Protein AF-A0A520R980-F1 (afdb_monomer_lite)

pLDDT: mean 82.09, std 16.15, range [33.0, 98.25]

Structure (mmCIF, N/CA/C/O backbone):
data_AF-A0A520R980-F1
#
_entry.id   AF-A0A520R980-F1
#
loop_
_atom_site.group_PDB
_atom_site.id
_atom_site.type_symbol
_atom_site.label_atom_id
_atom_site.label_alt_id
_atom_site.label_comp_id
_atom_site.label_asym_id
_atom_site.label_entity_id
_atom_site.label_seq_id
_atom_site.pdbx_PDB_ins_code
_atom_site.Cartn_x
_atom_site.Cartn_y
_atom_site.Cartn_z
_atom_site.occupancy
_atom_site.B_iso_or_equiv
_atom_site.auth_seq_id
_atom_site.auth_comp_id
_atom_site.auth_asym_id
_atom_site.auth_atom_id
_atom_site.pdbx_PDB_model_num
ATOM 1 N N . MET A 1 1 ? -9.714 5.072 -5.065 1.00 86.44 1 MET A N 1
ATOM 2 C CA . MET A 1 1 ? -9.530 6.437 -4.528 1.00 86.44 1 MET A CA 1
ATOM 3 C C . MET A 1 1 ? -8.091 6.602 -4.089 1.00 86.44 1 MET A C 1
ATOM 5 O O . MET A 1 1 ? -7.535 5.655 -3.548 1.00 86.44 1 MET A O 1
ATOM 9 N N . ILE A 1 2 ? -7.498 7.763 -4.342 1.00 83.38 2 ILE A N 1
ATOM 10 C CA . ILE A 1 2 ? -6.155 8.121 -3.891 1.00 83.38 2 ILE A CA 1
ATOM 11 C C . ILE A 1 2 ? -6.297 9.280 -2.908 1.00 83.38 2 ILE A C 1
ATOM 13 O O . ILE A 1 2 ? -6.797 10.342 -3.278 1.00 83.38 2 ILE A O 1
ATOM 17 N N . CYS A 1 3 ? -5.877 9.052 -1.669 1.00 82.31 3 CYS A N 1
ATOM 18 C CA . CYS A 1 3 ? -5.784 10.047 -0.613 1.00 82.31 3 CYS A CA 1
ATOM 19 C C . CYS A 1 3 ? -4.319 10.439 -0.470 1.00 82.31 3 CYS A C 1
ATOM 21 O O . CYS A 1 3 ? -3.513 9.674 0.062 1.00 82.31 3 CYS A O 1
ATOM 23 N N . ALA A 1 4 ? -3.957 11.609 -0.974 1.00 76.62 4 ALA A N 1
ATOM 24 C CA . ALA A 1 4 ? -2.579 12.061 -0.940 1.00 76.62 4 ALA A CA 1
ATOM 25 C C . ALA A 1 4 ? -2.496 13.390 -0.196 1.00 76.62 4 ALA A C 1
ATOM 27 O O . ALA A 1 4 ? -3.129 14.372 -0.572 1.00 76.62 4 ALA A O 1
ATOM 28 N N . SER A 1 5 ? -1.688 13.387 0.859 1.00 63.06 5 SER A N 1
ATOM 29 C CA . SER A 1 5 ? -1.115 14.586 1.458 1.00 63.06 5 SER A CA 1
ATOM 30 C C . SER A 1 5 ? 0.414 14.564 1.434 1.00 63.06 5 SER A C 1
ATOM 32 O O . SER A 1 5 ? 1.035 14.686 2.496 1.00 63.06 5 SER A O 1
ATOM 34 N N . PRO A 1 6 ? 1.071 14.413 0.269 1.00 61.12 6 PRO A N 1
ATOM 35 C CA . PRO A 1 6 ? 2.451 14.862 0.261 1.00 61.12 6 PRO A CA 1
ATOM 36 C C . PRO A 1 6 ? 2.852 15.675 -0.958 1.00 61.12 6 PRO A C 1
ATOM 38 O O . PRO A 1 6 ? 2.790 15.212 -2.087 1.00 61.12 6 PRO A O 1
ATOM 41 N N . HIS A 1 7 ? 3.455 16.825 -0.681 1.00 68.50 7 HIS A N 1
ATOM 42 C CA . HIS A 1 7 ? 4.293 17.577 -1.614 1.00 68.50 7 HIS A CA 1
ATOM 43 C C . HIS A 1 7 ? 5.382 16.714 -2.292 1.00 68.50 7 HIS A C 1
ATOM 45 O O . HIS A 1 7 ? 5.867 17.087 -3.355 1.00 68.50 7 HIS A O 1
ATOM 51 N N . TRP A 1 8 ? 5.784 15.577 -1.699 1.00 75.06 8 TRP A N 1
ATOM 52 C CA . TRP A 1 8 ? 6.766 14.665 -2.303 1.00 75.06 8 TRP A CA 1
ATOM 53 C C . TRP A 1 8 ? 6.180 13.770 -3.394 1.00 75.06 8 TRP A C 1
ATOM 55 O O . TRP A 1 8 ? 6.907 13.360 -4.297 1.00 75.06 8 TRP A O 1
ATOM 65 N N . LEU A 1 9 ? 4.886 13.453 -3.318 1.00 71.62 9 LEU A N 1
ATOM 66 C CA . LEU A 1 9 ? 4.188 12.754 -4.383 1.00 71.62 9 LEU A CA 1
ATOM 67 C C . LEU A 1 9 ? 3.622 13.856 -5.275 1.00 71.62 9 LEU A C 1
ATOM 69 O O . LEU A 1 9 ? 2.560 14.403 -4.992 1.00 71.62 9 LEU A O 1
ATOM 73 N N . GLY A 1 10 ? 4.398 14.253 -6.287 1.00 72.12 10 GLY A N 1
ATOM 74 C CA . GLY A 1 10 ? 4.012 15.309 -7.224 1.00 72.12 10 GLY A CA 1
ATOM 75 C C . GLY A 1 10 ? 2.614 15.097 -7.820 1.00 72.12 10 GLY A C 1
ATOM 76 O O . GLY A 1 10 ? 2.005 14.035 -7.685 1.00 72.12 10 GLY A O 1
ATOM 77 N N . ALA A 1 11 ? 2.090 16.118 -8.499 1.00 77.19 11 ALA A N 1
ATOM 78 C CA . ALA A 1 11 ? 0.736 16.063 -9.040 1.00 77.19 11 ALA A CA 1
ATOM 79 C C . ALA A 1 11 ? 0.531 14.846 -9.963 1.00 77.19 11 ALA A C 1
ATOM 81 O O . ALA A 1 11 ? 1.335 14.577 -10.859 1.00 77.19 11 ALA A O 1
ATOM 82 N N . LEU A 1 12 ? -0.578 14.128 -9.764 1.00 78.56 12 LEU A N 1
ATOM 83 C CA . LEU A 1 12 ? -0.988 13.052 -10.661 1.00 78.56 12 LEU A CA 1
ATOM 84 C C . LEU A 1 12 ? -1.355 13.645 -12.020 1.00 78.56 12 LEU A C 1
ATOM 86 O O . LEU A 1 12 ? -2.347 14.360 -12.149 1.00 78.56 12 LEU A O 1
ATOM 90 N N . HIS A 1 13 ? -0.559 13.326 -13.037 1.00 83.00 13 HIS A N 1
ATOM 91 C CA . HIS A 1 13 ? -0.802 13.792 -14.392 1.00 83.00 13 HIS A CA 1
ATOM 92 C C . HIS A 1 13 ? -1.815 12.874 -15.106 1.00 83.00 13 HIS A C 1
ATOM 94 O O . HIS A 1 13 ? -1.515 11.691 -15.308 1.00 83.00 13 HIS A O 1
ATOM 100 N N . PRO A 1 14 ? -2.999 13.372 -15.522 1.00 81.31 14 PRO A N 1
ATOM 101 C CA . PRO A 1 14 ? -4.056 12.524 -16.079 1.00 81.31 14 PRO A CA 1
ATOM 102 C C . PRO A 1 14 ? -3.643 11.761 -17.340 1.00 81.31 14 PRO A C 1
ATOM 104 O O . PRO A 1 14 ? -4.033 10.609 -17.504 1.00 81.31 14 PRO A O 1
ATOM 107 N N . GLN A 1 15 ? -2.821 12.366 -18.207 1.00 83.12 15 GLN A N 1
ATOM 108 C CA . GLN A 1 15 ? -2.348 11.698 -19.429 1.00 83.12 15 GLN A CA 1
ATOM 109 C C . GLN A 1 15 ? -1.426 10.518 -19.103 1.00 83.12 15 GLN A C 1
ATOM 111 O O . GLN A 1 15 ? -1.470 9.491 -19.771 1.00 83.12 15 GLN A O 1
ATOM 116 N N . SER A 1 16 ? -0.625 10.635 -18.042 1.00 80.62 16 SER A N 1
ATOM 117 C CA . SER A 1 16 ? 0.252 9.550 -17.597 1.00 80.62 16 SER A CA 1
ATOM 118 C C . SER A 1 16 ? -0.553 8.432 -16.936 1.00 80.62 16 SER A C 1
ATOM 120 O O . SER A 1 16 ? -0.267 7.257 -17.146 1.00 80.62 16 SER A O 1
ATOM 122 N N . LEU A 1 17 ? -1.595 8.789 -16.179 1.00 81.06 17 LEU A N 1
ATOM 123 C CA . LEU A 1 17 ? -2.510 7.838 -15.545 1.00 81.06 17 LEU A CA 1
ATOM 124 C C . LEU A 1 17 ? -3.331 7.040 -16.568 1.00 81.06 17 LEU A C 1
ATOM 126 O O . LEU A 1 17 ? -3.593 5.858 -16.344 1.00 81.06 17 LEU A O 1
ATOM 130 N N . ALA A 1 18 ? -3.684 7.667 -17.696 1.00 85.38 18 ALA A N 1
ATOM 131 C CA . ALA A 1 18 ? -4.442 7.048 -18.782 1.00 85.38 18 ALA A CA 1
ATOM 132 C C . ALA A 1 18 ? -3.765 5.798 -19.373 1.00 85.38 18 ALA A C 1
ATOM 134 O O . ALA A 1 18 ? -4.458 4.973 -19.952 1.00 85.38 18 ALA A O 1
ATOM 135 N N . ARG A 1 19 ? -2.449 5.628 -19.168 1.00 79.06 19 ARG A N 1
ATOM 136 C CA . ARG A 1 19 ? -1.669 4.438 -19.562 1.00 79.06 19 ARG A CA 1
ATOM 137 C C . ARG A 1 19 ? -1.877 3.216 -18.656 1.00 79.06 19 ARG A C 1
ATOM 139 O O . ARG A 1 19 ? -1.319 2.159 -18.922 1.00 79.06 19 ARG A O 1
ATOM 146 N N . PHE A 1 20 ? -2.573 3.383 -17.531 1.00 79.19 20 PHE A N 1
ATOM 147 C CA . PHE A 1 20 ? -2.806 2.323 -16.544 1.00 79.19 20 PHE A CA 1
ATOM 148 C C . PHE A 1 20 ? -4.290 2.140 -16.222 1.00 79.19 20 PHE A C 1
ATOM 150 O O . PHE A 1 20 ? -4.719 1.047 -15.854 1.00 79.19 20 PHE A O 1
ATOM 157 N N . CYS A 1 21 ? -5.083 3.213 -16.294 1.00 84.69 21 CYS A N 1
ATOM 158 C CA . CYS A 1 21 ? -6.527 3.162 -16.096 1.00 84.69 21 CYS A CA 1
ATOM 159 C C . CYS A 1 21 ? -7.220 4.405 -16.670 1.00 84.69 21 CYS A C 1
ATOM 161 O O . CYS A 1 21 ? -6.627 5.478 -16.749 1.00 84.69 21 CYS A O 1
ATOM 163 N N . ALA A 1 22 ? -8.510 4.285 -17.003 1.00 87.38 22 ALA A N 1
ATOM 164 C CA . ALA A 1 22 ? -9.324 5.433 -17.403 1.00 87.38 22 ALA A CA 1
ATOM 165 C C . ALA A 1 22 ? -9.371 6.482 -16.267 1.00 87.38 22 ALA A C 1
ATOM 167 O O . ALA A 1 22 ? -9.869 6.153 -15.182 1.00 87.38 22 ALA A O 1
ATOM 168 N N . PRO A 1 23 ? -8.910 7.733 -16.481 1.00 87.56 23 PRO A N 1
ATOM 169 C CA . PRO A 1 23 ? -8.814 8.740 -15.418 1.00 87.56 23 PRO A CA 1
ATOM 170 C C . PRO A 1 23 ? -10.140 9.020 -14.696 1.00 87.56 23 PRO A C 1
ATOM 172 O O . PRO A 1 23 ? -10.149 9.286 -13.499 1.00 87.56 23 PRO A O 1
ATOM 175 N N . GLN A 1 24 ? -11.274 8.879 -15.388 1.00 89.69 24 GLN A N 1
ATOM 176 C CA . GLN A 1 24 ? -12.621 9.066 -14.835 1.00 89.69 24 GLN A CA 1
ATOM 177 C C . GLN A 1 24 ? -12.984 8.024 -13.761 1.00 89.69 24 GLN A C 1
ATOM 179 O O . GLN A 1 24 ? -13.929 8.221 -13.003 1.00 89.69 24 GLN A O 1
ATOM 184 N N . ARG A 1 25 ? -12.242 6.911 -13.673 1.00 89.75 25 ARG A N 1
ATOM 185 C CA . ARG A 1 25 ? -12.416 5.875 -12.640 1.00 89.75 25 ARG A CA 1
ATOM 186 C C . ARG A 1 25 ? -11.601 6.152 -11.375 1.00 89.75 25 ARG A C 1
ATOM 188 O O . ARG A 1 25 ? -11.634 5.347 -10.442 1.00 89.75 25 ARG A O 1
ATOM 195 N N . VAL A 1 26 ? -10.860 7.259 -11.332 1.00 90.06 26 VAL A N 1
ATOM 196 C CA . VAL A 1 26 ? -9.985 7.608 -10.213 1.00 90.06 26 VAL A CA 1
ATOM 197 C C . VAL A 1 26 ? -10.532 8.821 -9.476 1.00 90.06 26 VAL A C 1
ATOM 199 O O . VAL A 1 26 ? -10.539 9.937 -9.977 1.00 90.06 26 VAL A O 1
ATOM 202 N N . LEU A 1 27 ? -10.944 8.591 -8.230 1.00 91.44 27 LEU A N 1
ATOM 203 C CA . LEU A 1 27 ? -11.208 9.661 -7.272 1.00 91.44 27 LEU A CA 1
ATOM 204 C C . LEU A 1 27 ? -9.898 10.051 -6.591 1.00 91.44 27 LEU A C 1
ATOM 206 O O . LEU A 1 27 ? -9.261 9.198 -5.967 1.00 91.44 27 LEU A O 1
ATOM 210 N N . HIS A 1 28 ? -9.520 11.319 -6.694 1.00 89.38 28 HIS A N 1
ATOM 211 C CA . HIS A 1 28 ? -8.370 11.891 -6.004 1.00 89.38 28 HIS A CA 1
ATOM 212 C C . HIS A 1 28 ? -8.853 12.890 -4.953 1.00 89.38 28 HIS A C 1
ATOM 214 O O . HIS A 1 28 ? -9.610 13.803 -5.274 1.00 89.38 28 HIS A O 1
ATOM 220 N N . THR A 1 29 ? -8.413 12.713 -3.707 1.00 89.06 29 THR A N 1
ATOM 221 C CA . THR A 1 29 ? -8.607 13.695 -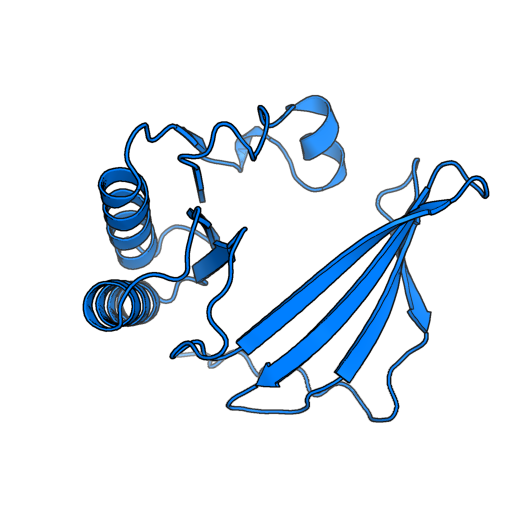2.639 1.00 89.06 29 THR A CA 1
ATOM 222 C C . THR A 1 29 ? -7.253 14.264 -2.249 1.00 89.06 29 THR A C 1
ATOM 224 O O . THR A 1 29 ? -6.369 13.539 -1.785 1.00 89.06 29 THR A O 1
ATOM 227 N N . ALA A 1 30 ? -7.094 15.568 -2.468 1.00 85.94 30 ALA A N 1
ATOM 228 C CA . ALA A 1 30 ? -5.952 16.308 -1.965 1.00 85.94 30 ALA A CA 1
ATOM 229 C C . ALA A 1 30 ? -6.183 16.575 -0.478 1.00 85.94 30 ALA A C 1
ATOM 231 O O . ALA A 1 30 ? -7.198 17.152 -0.089 1.00 85.94 30 ALA A O 1
ATOM 232 N N . CYS A 1 31 ? -5.252 16.128 0.347 1.00 88.38 31 CYS A N 1
ATOM 233 C CA . CYS A 1 31 ? -5.262 16.360 1.780 1.00 88.38 31 CYS A CA 1
ATOM 234 C C . CYS A 1 31 ? -4.036 17.210 2.122 1.00 88.38 31 CYS A C 1
ATOM 236 O O . CYS A 1 31 ? -2.982 17.042 1.516 1.00 88.38 31 CYS A O 1
ATOM 238 N N . THR A 1 32 ? -4.169 18.148 3.055 1.00 84.69 32 THR A N 1
ATOM 239 C CA . THR A 1 32 ? -3.050 19.015 3.469 1.00 84.69 32 THR A CA 1
ATOM 240 C C . THR A 1 32 ? -2.333 18.452 4.690 1.00 84.69 32 THR A C 1
ATOM 242 O O . THR A 1 32 ? -1.136 18.672 4.870 1.00 84.69 32 THR A O 1
ATOM 245 N N . LEU A 1 33 ? -3.077 17.735 5.538 1.00 88.12 33 LEU A N 1
ATOM 246 C CA . LEU A 1 33 ? -2.573 17.082 6.734 1.00 88.12 33 LEU A CA 1
ATOM 247 C C . LEU A 1 33 ? -2.664 15.562 6.590 1.00 88.12 33 LEU A C 1
ATOM 249 O O . LEU A 1 33 ? -3.618 15.013 6.033 1.00 88.12 33 LEU A O 1
ATOM 253 N N . GLU A 1 34 ? -1.695 14.863 7.181 1.00 89.31 34 GLU A N 1
ATOM 254 C CA . GLU A 1 34 ? -1.671 13.397 7.186 1.00 89.31 34 GLU A CA 1
ATOM 255 C C . GLU A 1 34 ? -2.912 12.805 7.881 1.00 89.31 34 GLU A C 1
ATOM 257 O O . GLU A 1 34 ? -3.456 11.796 7.434 1.00 89.31 34 GLU A O 1
ATOM 262 N N . VAL A 1 35 ? -3.413 13.462 8.935 1.00 91.88 35 VAL A N 1
ATOM 263 C CA . VAL A 1 35 ? -4.630 13.034 9.644 1.00 91.88 35 VAL A CA 1
ATOM 264 C C . VAL A 1 35 ? -5.870 13.072 8.746 1.00 91.88 35 VAL A C 1
ATOM 266 O O . VAL A 1 35 ? -6.689 12.155 8.817 1.00 91.88 35 VAL A O 1
ATOM 269 N N . ASP A 1 36 ? -5.969 14.055 7.848 1.00 93.00 36 ASP A N 1
ATOM 270 C CA . ASP A 1 36 ? -7.082 14.165 6.901 1.00 93.00 36 ASP A CA 1
ATOM 271 C C . ASP A 1 36 ? -7.002 13.056 5.853 1.00 93.00 36 ASP A C 1
ATOM 273 O O . ASP A 1 36 ? -8.011 12.431 5.530 1.00 93.00 36 ASP A O 1
ATOM 277 N N . ALA A 1 37 ? -5.792 12.745 5.372 1.00 92.88 37 ALA A N 1
ATOM 278 C CA . ALA A 1 37 ? -5.569 11.642 4.441 1.00 92.88 37 ALA A CA 1
ATOM 279 C C . ALA A 1 37 ? -5.939 10.287 5.066 1.00 92.88 37 ALA A C 1
ATOM 281 O O . ALA A 1 37 ? -6.594 9.465 4.420 1.00 92.88 37 ALA A O 1
ATOM 282 N N . LEU A 1 38 ? -5.566 10.065 6.332 1.00 94.94 38 LEU A N 1
ATOM 283 C CA . LEU A 1 38 ? -5.933 8.866 7.088 1.00 94.94 38 LEU A CA 1
ATOM 284 C C . LEU A 1 38 ? -7.447 8.783 7.319 1.00 94.94 38 LEU A C 1
ATOM 286 O O . LEU A 1 38 ? -8.031 7.718 7.121 1.00 94.94 38 LEU A O 1
ATOM 290 N N . TRP A 1 39 ? -8.092 9.890 7.697 1.00 95.25 39 TRP A N 1
ATOM 291 C CA . TRP A 1 39 ? -9.541 9.942 7.897 1.00 95.25 39 TRP A CA 1
ATOM 292 C C . TRP A 1 39 ? -10.303 9.691 6.591 1.00 95.25 39 TRP A C 1
ATOM 294 O O . TRP A 1 39 ? -11.230 8.878 6.560 1.00 95.25 39 TRP A O 1
ATOM 304 N N . ALA A 1 40 ? -9.888 10.325 5.493 1.00 95.94 40 ALA A N 1
ATOM 305 C CA . ALA A 1 40 ? -10.486 10.126 4.178 1.00 95.94 40 ALA A CA 1
ATOM 306 C C . ALA A 1 40 ? -10.319 8.675 3.708 1.00 95.94 40 ALA A C 1
ATOM 308 O O . ALA A 1 40 ? -11.285 8.060 3.255 1.00 95.94 40 ALA A O 1
ATOM 309 N N . ALA A 1 41 ? -9.123 8.099 3.874 1.00 96.75 41 ALA A N 1
ATOM 310 C CA . ALA A 1 41 ? -8.870 6.698 3.556 1.00 96.75 41 ALA A CA 1
ATOM 311 C C . ALA A 1 41 ? -9.742 5.752 4.396 1.00 96.75 41 ALA A C 1
ATOM 313 O O . ALA A 1 41 ? -10.310 4.812 3.849 1.00 96.75 41 ALA A O 1
ATOM 314 N N . GLU A 1 42 ? -9.903 6.006 5.697 1.00 97.50 42 GLU A N 1
ATOM 315 C CA . GLU A 1 42 ? -10.760 5.194 6.566 1.00 97.50 42 GLU A CA 1
ATOM 316 C C . GLU A 1 42 ? -12.222 5.193 6.096 1.00 97.50 42 GLU A C 1
ATOM 318 O O . GLU A 1 42 ? -12.835 4.131 5.987 1.00 97.50 42 GLU A O 1
ATOM 323 N N . ASN A 1 43 ? -12.782 6.362 5.780 1.00 97.62 43 ASN A N 1
ATOM 324 C CA . ASN A 1 43 ? -14.164 6.463 5.304 1.00 97.62 43 ASN A CA 1
ATOM 325 C C . ASN A 1 43 ? -14.343 5.803 3.934 1.00 97.62 43 ASN A C 1
ATOM 327 O O . ASN A 1 43 ? -15.289 5.044 3.733 1.00 97.62 43 ASN A O 1
ATOM 331 N N . ALA A 1 44 ? -13.402 6.034 3.019 1.00 97.31 44 ALA A N 1
ATOM 332 C CA . ALA A 1 44 ? -13.402 5.434 1.691 1.00 97.31 44 ALA A CA 1
ATOM 333 C C . ALA A 1 44 ? -13.331 3.900 1.745 1.00 97.31 44 ALA A C 1
ATOM 335 O O . ALA A 1 44 ? -14.051 3.222 1.017 1.00 97.31 44 ALA A O 1
ATOM 336 N N . LEU A 1 45 ? -12.493 3.353 2.632 1.00 98.19 45 LEU A N 1
ATOM 337 C CA . LEU A 1 45 ? -12.389 1.913 2.866 1.00 98.19 45 LEU A CA 1
ATOM 338 C C . LEU A 1 45 ? -13.688 1.338 3.428 1.00 98.19 45 LEU A C 1
ATOM 340 O O . LEU A 1 45 ? -14.128 0.285 2.984 1.00 98.19 45 LEU A O 1
ATOM 344 N N . ARG A 1 46 ? -14.306 2.031 4.391 1.00 98.25 46 ARG A N 1
ATOM 345 C CA . ARG A 1 46 ? -15.542 1.581 5.043 1.00 98.25 46 ARG A CA 1
ATOM 346 C C . ARG A 1 46 ? -16.753 1.617 4.108 1.00 98.25 46 ARG A C 1
ATOM 348 O O . ARG A 1 46 ? -17.659 0.814 4.285 1.00 98.25 46 ARG A O 1
ATOM 355 N N . ALA A 1 47 ? -16.769 2.522 3.129 1.00 97.31 47 ALA A N 1
ATOM 356 C CA . ALA A 1 47 ? -17.893 2.696 2.209 1.00 97.31 47 ALA A CA 1
ATOM 357 C C . ALA A 1 47 ? -18.156 1.476 1.308 1.00 97.31 47 ALA A C 1
ATOM 359 O O . ALA A 1 47 ? -19.276 1.298 0.839 1.00 97.31 47 ALA A O 1
ATOM 360 N N . GLY A 1 48 ? -17.138 0.653 1.033 1.00 93.75 48 GLY A N 1
ATOM 361 C CA . GLY A 1 48 ? -17.279 -0.598 0.280 1.00 93.75 48 GLY A CA 1
ATOM 362 C C . GLY A 1 48 ? -17.664 -0.471 -1.196 1.00 93.75 48 GLY A C 1
ATOM 363 O O . GLY A 1 48 ? -17.936 -1.470 -1.854 1.00 93.75 48 GLY A O 1
ATOM 364 N N . CYS A 1 49 ? -17.661 0.744 -1.744 1.00 94.12 49 CYS A N 1
ATOM 365 C CA . CYS A 1 49 ? -17.991 1.023 -3.144 1.00 94.12 49 CYS A CA 1
ATOM 366 C C . CYS A 1 49 ? -16.756 1.233 -4.039 1.00 94.12 49 CYS A C 1
ATOM 368 O O . CYS A 1 49 ? -16.886 1.552 -5.221 1.00 94.12 49 CYS A O 1
ATOM 370 N N . LEU A 1 50 ? -15.547 1.071 -3.494 1.00 94.19 50 LEU A N 1
ATOM 371 C CA . LEU A 1 50 ? -14.284 1.295 -4.195 1.00 94.19 50 LEU A CA 1
ATOM 372 C C . LEU A 1 50 ? -13.527 -0.021 -4.370 1.00 94.19 50 LEU A C 1
ATOM 374 O O . LEU A 1 50 ? -13.469 -0.837 -3.461 1.00 94.19 50 LEU A O 1
ATOM 378 N N . GLY A 1 51 ? -12.881 -0.216 -5.523 1.00 92.12 51 GLY A N 1
ATOM 379 C CA . GLY A 1 51 ? -12.035 -1.399 -5.738 1.00 92.12 51 GLY A CA 1
ATOM 380 C C . GLY A 1 51 ? -10.720 -1.357 -4.950 1.00 92.12 51 GLY A C 1
ATOM 381 O O . GLY A 1 51 ? -10.218 -2.391 -4.516 1.00 92.12 51 GLY A O 1
ATOM 382 N N . VAL A 1 52 ? -10.161 -0.156 -4.763 1.00 95.81 52 VAL A N 1
ATOM 383 C CA . VAL A 1 52 ? -8.919 0.077 -4.017 1.00 95.81 52 VAL A CA 1
ATOM 384 C C . VAL A 1 52 ? -8.875 1.502 -3.460 1.00 95.81 52 VAL A C 1
ATOM 386 O O . VAL A 1 52 ? -9.300 2.463 -4.117 1.00 95.81 52 VAL A O 1
ATOM 389 N N . VAL A 1 53 ? -8.330 1.642 -2.254 1.00 96.81 53 VAL A N 1
ATOM 390 C CA . VAL A 1 53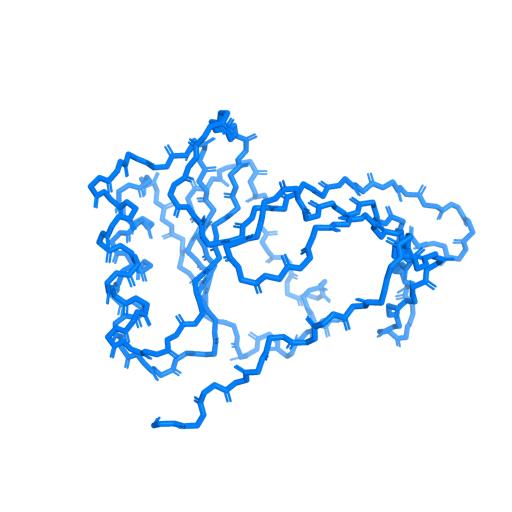 ? -7.989 2.918 -1.620 1.00 96.81 53 VAL A CA 1
ATOM 391 C C . VAL A 1 53 ? -6.481 2.968 -1.413 1.00 96.81 53 VAL A C 1
ATOM 393 O O . VAL A 1 53 ? -5.907 2.082 -0.784 1.00 96.81 53 VAL A O 1
ATOM 396 N N . ILE A 1 54 ? -5.842 4.001 -1.950 1.00 94.88 54 ILE A N 1
ATOM 397 C CA . ILE A 1 54 ? -4.405 4.248 -1.828 1.00 94.88 54 ILE A CA 1
ATOM 398 C C . ILE A 1 54 ? -4.223 5.481 -0.951 1.00 94.88 54 ILE A C 1
ATOM 400 O O . ILE A 1 54 ? -4.811 6.517 -1.244 1.00 94.88 54 ILE A O 1
ATOM 404 N N . VAL A 1 55 ? -3.403 5.389 0.092 1.00 94.31 55 VAL A N 1
ATOM 405 C CA . VAL A 1 55 ? -3.017 6.532 0.925 1.00 94.31 55 VAL A CA 1
ATOM 406 C C . VAL A 1 55 ? -1.509 6.758 0.855 1.00 94.31 55 VAL A C 1
ATOM 408 O O . VAL A 1 55 ? -0.736 5.819 1.036 1.00 94.31 55 VAL A O 1
ATOM 411 N N . ALA A 1 56 ? -1.082 7.987 0.571 1.00 91.88 56 ALA A N 1
ATOM 412 C CA . ALA A 1 56 ? 0.331 8.367 0.558 1.00 91.88 56 ALA A CA 1
ATOM 413 C C . ALA A 1 56 ? 0.695 9.113 1.849 1.00 91.88 56 ALA A C 1
ATOM 415 O O . ALA A 1 56 ? 0.061 10.115 2.178 1.00 91.88 56 ALA A O 1
ATOM 416 N N . LEU A 1 57 ? 1.700 8.612 2.573 1.00 91.81 57 LEU A N 1
ATOM 417 C CA . LEU A 1 57 ? 2.078 9.042 3.923 1.00 91.81 57 LEU A CA 1
ATOM 418 C C . LEU A 1 57 ? 3.579 9.349 4.006 1.00 91.81 57 LEU A C 1
ATOM 420 O O . LEU A 1 57 ? 4.395 8.719 3.323 1.00 91.81 57 LEU A O 1
ATOM 424 N N . GLU A 1 58 ? 3.964 10.278 4.882 1.00 90.88 58 GLU A N 1
ATOM 425 C CA . GLU A 1 58 ? 5.383 10.586 5.105 1.00 90.88 58 GLU A CA 1
ATOM 426 C C . GLU A 1 58 ? 6.053 9.457 5.893 1.00 90.88 58 GLU A C 1
ATOM 428 O O . GLU A 1 58 ? 7.167 9.031 5.579 1.00 90.88 58 GLU A O 1
ATOM 433 N N . ARG A 1 59 ? 5.353 8.937 6.907 1.00 91.12 59 ARG A N 1
ATOM 434 C CA . ARG A 1 59 ? 5.839 7.896 7.819 1.00 91.12 59 ARG A CA 1
ATOM 435 C C . ARG A 1 59 ? 4.805 6.793 7.992 1.00 91.12 59 ARG A C 1
ATOM 437 O O . ARG A 1 59 ? 3.642 6.918 7.625 1.00 91.12 59 ARG A O 1
ATOM 444 N N . THR A 1 60 ? 5.243 5.663 8.542 1.00 92.38 60 THR A N 1
ATOM 445 C CA . THR A 1 60 ? 4.311 4.577 8.878 1.00 92.38 60 THR A CA 1
ATOM 446 C C . THR A 1 60 ? 3.363 5.047 9.983 1.00 92.38 60 THR A C 1
ATOM 448 O O . THR A 1 60 ? 3.848 5.536 11.006 1.00 92.38 60 THR A O 1
ATOM 451 N N . PRO A 1 61 ? 2.037 4.882 9.824 1.00 91.81 61 PRO A N 1
ATOM 452 C CA . PRO A 1 61 ? 1.086 5.307 10.837 1.00 91.81 61 PRO A CA 1
ATOM 453 C C . PRO A 1 61 ? 1.244 4.462 12.105 1.00 91.81 61 PRO A C 1
ATOM 455 O O . PRO A 1 61 ? 1.635 3.291 12.053 1.00 91.81 61 PRO A O 1
ATOM 458 N N . ASN A 1 62 ? 0.913 5.049 13.255 1.00 92.69 62 ASN A N 1
ATOM 459 C CA . ASN A 1 62 ? 0.931 4.333 14.530 1.00 92.69 62 ASN A CA 1
ATOM 460 C C . ASN A 1 62 ? -0.060 3.147 14.540 1.00 92.69 62 ASN A C 1
ATOM 462 O O . ASN A 1 62 ? -0.943 3.033 13.685 1.00 92.69 62 ASN A O 1
ATOM 466 N N . LEU A 1 63 ? 0.071 2.259 15.533 1.00 92.56 63 LEU A N 1
ATOM 467 C CA . LEU A 1 63 ? -0.751 1.046 15.634 1.00 92.56 63 LEU A CA 1
ATOM 468 C C . LEU A 1 63 ? -2.256 1.341 15.665 1.00 92.56 63 LEU A C 1
ATOM 470 O O . LEU A 1 63 ? -3.027 0.601 15.057 1.00 92.56 63 LEU A O 1
ATOM 474 N N . THR A 1 64 ? -2.667 2.423 16.327 1.00 94.50 64 THR A N 1
ATOM 475 C CA . THR A 1 64 ? -4.074 2.827 16.438 1.00 94.50 64 THR A CA 1
ATOM 476 C C . THR A 1 64 ? -4.653 3.205 15.078 1.00 94.50 64 THR A C 1
ATOM 478 O O . THR A 1 64 ? -5.662 2.636 14.661 1.00 94.50 64 THR A O 1
ATOM 481 N N . HIS A 1 65 ? -4.000 4.112 14.347 1.00 94.12 65 HIS A N 1
ATOM 482 C CA . HIS A 1 65 ? -4.415 4.507 13.000 1.00 94.12 65 HIS A CA 1
ATOM 483 C C . HIS A 1 65 ? -4.370 3.319 12.038 1.00 94.12 65 HIS A C 1
ATOM 485 O O . HIS A 1 65 ? -5.316 3.091 11.287 1.00 94.12 65 HIS A O 1
ATOM 491 N N . PHE A 1 66 ? -3.318 2.499 12.117 1.00 93.19 66 PHE A N 1
ATOM 492 C CA . PHE A 1 66 ? -3.200 1.305 11.289 1.00 93.19 66 PHE A CA 1
ATOM 493 C C . PHE A 1 66 ? -4.353 0.320 11.534 1.00 93.19 66 PHE A C 1
ATOM 495 O O . PHE A 1 66 ? -4.958 -0.188 10.589 1.00 93.19 66 PHE A O 1
ATOM 502 N N . ARG A 1 67 ? -4.692 0.052 12.802 1.00 95.00 67 ARG A N 1
ATOM 503 C CA . ARG A 1 67 ? -5.783 -0.862 13.161 1.00 95.00 67 ARG A CA 1
ATOM 504 C C . ARG A 1 67 ? -7.137 -0.337 12.694 1.00 95.00 67 ARG A C 1
ATOM 506 O O . ARG A 1 67 ? -7.932 -1.126 12.190 1.00 95.00 67 ARG A O 1
ATOM 513 N N . ARG A 1 68 ? -7.384 0.970 12.817 1.00 96.56 68 ARG A N 1
ATOM 514 C CA . ARG A 1 68 ? -8.604 1.614 12.306 1.00 96.56 68 ARG A CA 1
ATOM 515 C C . ARG A 1 68 ? -8.753 1.433 10.798 1.00 96.56 68 ARG A C 1
ATOM 517 O O . ARG A 1 68 ? -9.812 1.000 10.353 1.00 96.56 68 ARG A O 1
ATOM 524 N N . LEU A 1 69 ? -7.683 1.665 10.035 1.00 96.25 69 LEU A N 1
ATOM 525 C CA . LEU A 1 69 ? -7.673 1.426 8.589 1.00 96.25 69 LEU A CA 1
ATOM 526 C C . LEU A 1 69 ? -7.950 -0.043 8.252 1.00 96.25 69 LEU A C 1
ATOM 528 O O . LEU A 1 69 ? -8.753 -0.323 7.368 1.00 96.25 69 LEU A O 1
ATOM 532 N N . GLN A 1 70 ? -7.341 -0.988 8.975 1.00 95.06 70 GLN A N 1
ATOM 533 C CA . GLN A 1 70 ? -7.581 -2.414 8.742 1.00 95.06 70 GLN A CA 1
ATOM 534 C C . GLN A 1 70 ? -9.043 -2.803 9.011 1.00 95.06 70 GLN A C 1
ATOM 536 O O . GLN A 1 70 ? -9.630 -3.542 8.227 1.00 95.06 70 GLN A O 1
ATOM 541 N N . LEU A 1 71 ? -9.640 -2.301 10.096 1.00 97.12 71 LEU A N 1
ATOM 542 C CA . LEU A 1 71 ? -11.047 -2.553 10.414 1.00 97.12 71 LEU A CA 1
ATOM 543 C C . LEU A 1 71 ? -11.985 -1.924 9.378 1.00 97.12 71 LEU A C 1
ATOM 545 O O . LEU A 1 71 ? -12.968 -2.550 8.998 1.00 97.12 71 LEU A O 1
ATOM 549 N N . ALA A 1 72 ? -11.677 -0.721 8.888 1.00 97.94 72 ALA A N 1
ATOM 550 C CA . ALA A 1 72 ? -12.442 -0.087 7.818 1.00 97.94 72 ALA A CA 1
ATOM 551 C C . ALA A 1 72 ? -12.361 -0.879 6.504 1.00 97.94 72 ALA A C 1
ATOM 553 O O . ALA A 1 72 ? -13.391 -1.136 5.889 1.00 97.94 72 ALA A O 1
ATOM 554 N N . ALA A 1 73 ? -11.159 -1.327 6.122 1.00 96.81 73 ALA A N 1
ATOM 555 C CA . ALA A 1 73 ? -10.941 -2.175 4.950 1.00 96.81 73 ALA A CA 1
ATOM 556 C C . ALA A 1 73 ? -11.724 -3.491 5.042 1.00 96.81 73 ALA A C 1
ATOM 558 O O . ALA A 1 73 ? -12.327 -3.922 4.065 1.00 96.81 73 ALA A O 1
ATOM 559 N N . GLN A 1 74 ? -11.747 -4.107 6.227 1.00 96.69 74 GLN A N 1
ATOM 560 C CA . GLN A 1 74 ? -12.533 -5.313 6.489 1.00 96.69 74 GLN A CA 1
ATOM 561 C C . GLN A 1 74 ? -14.039 -5.043 6.413 1.00 96.69 74 GLN A C 1
ATOM 563 O O . GLN A 1 74 ? -14.749 -5.803 5.765 1.00 96.69 74 GLN A O 1
ATOM 568 N N . ALA A 1 75 ? -14.518 -3.960 7.031 1.00 97.81 75 ALA A N 1
ATOM 569 C CA . ALA A 1 75 ? -15.937 -3.611 7.057 1.00 97.81 75 ALA A CA 1
ATOM 570 C C . ALA A 1 75 ? -16.504 -3.335 5.657 1.00 97.81 75 ALA A C 1
ATOM 572 O O . ALA A 1 75 ? -17.595 -3.796 5.343 1.00 97.81 75 ALA A O 1
ATOM 573 N N . GLY A 1 76 ? -15.760 -2.616 4.813 1.00 97.00 76 GLY A N 1
ATOM 574 C CA . GLY A 1 76 ? -16.167 -2.345 3.434 1.00 97.00 76 GLY A CA 1
ATOM 575 C C . GLY A 1 76 ? -15.651 -3.359 2.412 1.00 97.00 76 GLY A C 1
ATOM 576 O O . GLY A 1 76 ? -15.770 -3.111 1.218 1.00 97.00 76 GLY A O 1
ATOM 577 N N . ASN A 1 77 ? -15.016 -4.460 2.832 1.00 96.88 77 ASN A N 1
ATOM 578 C CA . ASN A 1 77 ? -14.378 -5.433 1.933 1.00 96.88 77 ASN A CA 1
ATOM 579 C C . ASN A 1 77 ? -13.526 -4.777 0.816 1.00 96.88 77 ASN A C 1
ATOM 581 O O . ASN A 1 77 ? -13.565 -5.172 -0.350 1.00 96.88 77 ASN A O 1
ATOM 585 N N . THR A 1 78 ? -12.791 -3.719 1.165 1.00 96.44 78 THR A N 1
ATOM 586 C CA . THR A 1 78 ? -12.048 -2.878 0.216 1.00 96.44 78 THR A CA 1
ATOM 587 C C . THR A 1 78 ? -10.546 -3.036 0.417 1.00 96.44 78 THR A C 1
ATOM 589 O O . THR A 1 78 ? -10.048 -2.999 1.542 1.00 96.44 78 THR A O 1
ATOM 592 N N . LEU A 1 79 ? -9.791 -3.161 -0.679 1.00 95.56 79 LEU A N 1
ATOM 593 C CA . LEU A 1 79 ? -8.331 -3.212 -0.623 1.00 95.56 79 LEU A CA 1
ATOM 594 C C . LEU A 1 79 ? -7.754 -1.844 -0.224 1.00 95.56 79 LEU A C 1
ATOM 596 O O . LEU A 1 79 ? -7.959 -0.852 -0.922 1.00 95.56 79 LEU A O 1
ATOM 600 N N . GLY A 1 80 ? -6.981 -1.810 0.863 1.00 95.81 80 GLY A N 1
ATOM 601 C CA . GLY A 1 80 ? -6.210 -0.640 1.286 1.00 95.81 80 GLY A CA 1
ATOM 602 C C . GLY A 1 80 ? -4.719 -0.795 1.001 1.00 95.81 80 GLY A C 1
ATOM 603 O O . GLY A 1 80 ? -4.116 -1.793 1.393 1.00 95.81 80 GLY A O 1
ATOM 604 N N . LEU A 1 81 ? -4.116 0.209 0.365 1.00 95.50 81 LEU A N 1
ATOM 605 C CA . LEU A 1 81 ? -2.677 0.307 0.120 1.00 95.50 81 LEU A CA 1
ATOM 606 C C . LEU A 1 81 ? -2.133 1.597 0.736 1.00 95.50 81 LEU A C 1
ATOM 608 O O . LEU A 1 81 ? -2.715 2.664 0.562 1.00 95.50 81 LEU A O 1
ATOM 612 N N . ALA A 1 82 ? -0.999 1.505 1.427 1.00 93.75 82 ALA A N 1
ATOM 613 C CA . ALA A 1 82 ? -0.293 2.664 1.960 1.00 93.75 82 ALA A CA 1
ATOM 614 C C . ALA A 1 82 ? 1.076 2.788 1.287 1.00 93.75 82 ALA A C 1
ATOM 616 O O . ALA A 1 82 ? 1.895 1.872 1.380 1.00 93.75 82 ALA A O 1
ATOM 617 N N . ILE A 1 83 ? 1.322 3.918 0.629 1.00 92.81 83 ILE A N 1
ATOM 618 C CA . ILE A 1 83 ? 2.636 4.288 0.102 1.00 92.81 83 ILE A CA 1
ATOM 619 C C . ILE A 1 83 ? 3.304 5.156 1.161 1.00 92.81 83 ILE A C 1
ATOM 621 O O . ILE A 1 83 ? 2.769 6.195 1.538 1.00 92.81 83 ILE A O 1
ATOM 625 N N . VAL A 1 84 ? 4.456 4.719 1.664 1.00 92.06 84 VAL A N 1
ATOM 626 C CA . VAL A 1 84 ? 5.133 5.372 2.787 1.00 92.06 84 VAL A CA 1
ATOM 627 C C . VAL A 1 84 ? 6.549 5.747 2.379 1.00 92.06 84 VAL A C 1
ATOM 629 O O . VAL A 1 84 ? 7.337 4.864 2.044 1.00 92.06 84 VAL A O 1
ATOM 632 N N . LYS A 1 85 ? 6.884 7.038 2.445 1.00 90.62 85 LYS A N 1
ATOM 633 C CA . LYS A 1 85 ? 8.217 7.542 2.079 1.00 90.62 85 LYS A CA 1
ATOM 634 C C . LYS A 1 85 ? 9.304 7.102 3.060 1.00 90.62 85 LYS A C 1
ATOM 636 O O . LYS A 1 85 ? 10.363 6.639 2.649 1.00 90.62 85 LYS A O 1
ATOM 641 N N . HIS A 1 86 ? 9.024 7.200 4.358 1.00 90.94 86 HIS A N 1
ATOM 642 C CA . HIS A 1 86 ? 9.912 6.757 5.431 1.00 90.94 86 HIS A CA 1
ATOM 643 C C . HIS A 1 86 ? 9.259 5.600 6.206 1.00 90.94 86 HIS A C 1
ATOM 645 O O . HIS A 1 86 ? 8.647 5.814 7.262 1.00 90.94 86 HIS A O 1
ATOM 651 N N . PRO A 1 87 ? 9.308 4.365 5.667 1.00 91.19 87 PRO A N 1
ATOM 652 C CA . PRO A 1 87 ? 8.695 3.213 6.309 1.00 91.19 87 PRO A CA 1
ATOM 653 C C . PRO A 1 87 ? 9.425 2.859 7.610 1.00 91.19 87 PRO A C 1
ATOM 655 O O . PRO A 1 87 ? 10.651 2.889 7.684 1.00 91.19 87 PRO A O 1
ATOM 658 N N . ALA A 1 88 ? 8.670 2.488 8.642 1.00 89.56 88 ALA A N 1
ATOM 659 C CA . ALA A 1 88 ? 9.234 1.916 9.855 1.00 89.56 88 ALA A CA 1
ATOM 660 C C . ALA A 1 88 ? 9.758 0.498 9.577 1.00 89.56 88 ALA A C 1
ATOM 662 O O . ALA A 1 88 ? 9.218 -0.222 8.734 1.00 89.56 88 ALA A O 1
ATOM 663 N N . HIS A 1 89 ? 10.745 0.047 10.358 1.00 84.25 89 HIS A N 1
ATOM 664 C CA . HIS A 1 89 ? 11.258 -1.330 10.279 1.00 84.25 89 HIS A CA 1
ATOM 665 C C . HIS A 1 89 ? 10.161 -2.388 10.488 1.00 84.25 89 HIS A C 1
ATOM 667 O O . HIS A 1 89 ? 10.232 -3.505 9.968 1.00 84.25 89 HIS A O 1
ATOM 673 N N . SER A 1 90 ? 9.111 -2.042 11.238 1.00 82.38 90 SER A N 1
ATOM 674 C CA . SER A 1 90 ? 7.961 -2.910 11.441 1.00 82.38 90 SER A CA 1
ATOM 675 C C . SER A 1 90 ? 6.633 -2.155 11.339 1.00 82.38 90 SER A C 1
ATOM 677 O O . SER A 1 90 ? 6.495 -1.015 11.765 1.00 82.38 90 SER A O 1
ATOM 679 N N . SER A 1 91 ? 5.641 -2.822 10.750 1.00 85.06 91 SER A N 1
ATOM 680 C CA . SER A 1 91 ? 4.247 -2.379 10.657 1.00 85.06 91 SER A CA 1
ATOM 681 C C . SER A 1 91 ? 3.260 -3.560 10.762 1.00 85.06 91 SER A C 1
ATOM 683 O O . SER A 1 91 ? 3.610 -4.704 10.435 1.00 85.06 91 SER A O 1
ATOM 685 N N . PRO A 1 92 ? 1.998 -3.356 11.167 1.00 86.56 92 PRO A N 1
ATOM 686 C CA . PRO A 1 92 ? 1.039 -4.457 11.320 1.00 86.56 92 PRO A CA 1
ATOM 687 C C . PRO A 1 92 ? 0.491 -4.996 9.994 1.00 86.56 92 PRO A C 1
ATOM 689 O O . PRO A 1 92 ? -0.312 -5.935 10.018 1.00 86.56 92 PRO A O 1
ATOM 692 N N . ALA A 1 93 ? 0.933 -4.432 8.864 1.00 90.81 93 ALA A N 1
ATOM 693 C CA . ALA A 1 93 ? 0.450 -4.751 7.529 1.00 90.81 93 ALA A CA 1
ATOM 694 C C . ALA A 1 93 ? 0.484 -6.244 7.208 1.00 90.81 93 ALA A C 1
ATOM 696 O O . ALA A 1 93 ? 1.357 -6.989 7.678 1.00 90.81 93 ALA A O 1
ATOM 697 N N . GLU A 1 94 ? -0.521 -6.666 6.438 1.00 91.19 94 GLU A N 1
ATOM 698 C CA . GLU A 1 94 ? -0.659 -8.047 5.982 1.00 91.19 94 GLU A CA 1
ATOM 699 C C . GLU A 1 94 ? 0.433 -8.404 4.983 1.00 91.19 94 GLU A C 1
ATOM 701 O O . GLU A 1 94 ? 1.063 -9.452 5.125 1.00 91.19 94 GLU A O 1
ATOM 706 N N . THR A 1 95 ? 0.715 -7.492 4.054 1.00 91.88 95 THR A N 1
ATOM 707 C CA . THR A 1 95 ? 1.845 -7.564 3.133 1.00 91.88 95 THR A CA 1
ATOM 708 C C . THR A 1 95 ? 2.700 -6.305 3.244 1.00 91.88 95 THR A C 1
ATOM 710 O O . THR A 1 95 ? 2.200 -5.227 3.575 1.00 91.88 95 THR A O 1
ATOM 713 N N . ARG A 1 96 ? 4.008 -6.431 3.014 1.00 92.88 96 ARG A N 1
ATOM 714 C CA . ARG A 1 96 ? 4.912 -5.283 2.890 1.00 92.88 96 ARG A CA 1
ATOM 715 C C . ARG A 1 96 ? 5.794 -5.451 1.669 1.00 92.88 96 ARG A C 1
ATOM 717 O O . ARG A 1 96 ? 6.467 -6.470 1.523 1.00 92.88 96 ARG A O 1
ATOM 724 N N . TRP A 1 97 ? 5.782 -4.416 0.843 1.00 93.31 97 TRP A N 1
ATOM 725 C CA . TRP A 1 97 ? 6.489 -4.367 -0.421 1.00 93.31 97 TRP A CA 1
ATOM 726 C C . TRP A 1 97 ? 7.571 -3.300 -0.366 1.00 93.31 97 TRP A C 1
ATOM 728 O O . TRP A 1 97 ? 7.393 -2.253 0.258 1.00 93.31 97 TRP A O 1
ATOM 738 N N . HIS A 1 98 ? 8.697 -3.578 -1.004 1.00 91.19 98 HIS A N 1
ATOM 739 C CA . HIS A 1 98 ? 9.710 -2.590 -1.330 1.00 91.19 98 HIS A CA 1
ATOM 740 C C . HIS A 1 98 ? 9.842 -2.551 -2.847 1.00 91.19 98 HIS A C 1
ATOM 742 O O . HIS A 1 98 ? 10.063 -3.594 -3.457 1.00 91.19 98 HIS A O 1
ATOM 748 N N . CYS A 1 99 ? 9.672 -1.373 -3.439 1.00 91.00 99 CYS A N 1
ATOM 749 C CA . CYS A 1 99 ? 9.708 -1.193 -4.882 1.00 91.00 99 CYS A CA 1
ATOM 750 C C . CYS A 1 99 ? 10.720 -0.101 -5.217 1.00 91.00 99 CYS A C 1
ATOM 752 O O . CYS A 1 99 ? 10.615 1.006 -4.689 1.00 91.00 99 CYS A O 1
ATOM 754 N N . THR A 1 100 ? 11.665 -0.398 -6.100 1.00 89.69 100 THR A N 1
ATOM 755 C CA . THR A 1 100 ? 12.573 0.588 -6.691 1.00 89.69 100 THR A CA 1
ATOM 756 C C . THR A 1 100 ? 12.401 0.593 -8.201 1.00 89.69 100 THR A C 1
ATOM 758 O O . THR A 1 100 ? 12.069 -0.427 -8.807 1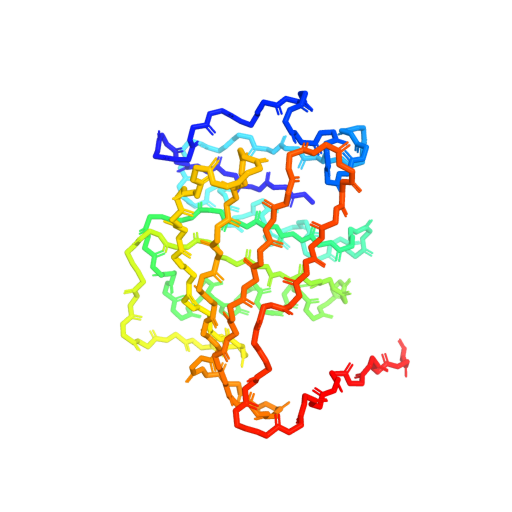.00 89.69 100 THR A O 1
ATOM 761 N N . ALA A 1 101 ? 12.581 1.764 -8.800 1.00 87.62 101 ALA A N 1
ATOM 762 C CA . ALA A 1 101 ? 12.454 1.974 -10.232 1.00 87.62 101 ALA A CA 1
ATOM 763 C C . ALA A 1 101 ? 13.795 2.422 -10.807 1.00 87.62 101 ALA A C 1
ATOM 765 O O . ALA A 1 101 ? 14.468 3.271 -10.221 1.00 87.62 101 ALA A O 1
ATOM 766 N N . GLN A 1 102 ? 14.151 1.875 -11.964 1.00 86.12 102 GLN A N 1
ATOM 767 C CA . GLN A 1 102 ? 15.298 2.286 -12.757 1.00 86.12 102 GLN A CA 1
ATOM 768 C C . GLN A 1 102 ? 14.833 2.540 -14.191 1.00 86.12 102 GLN A C 1
ATOM 770 O O . GLN A 1 102 ? 14.131 1.717 -14.777 1.00 86.12 102 GLN A O 1
ATOM 775 N N . TYR A 1 103 ? 15.200 3.693 -14.748 1.00 82.06 103 TYR A N 1
ATOM 776 C CA . TYR A 1 103 ? 14.960 3.982 -16.159 1.00 82.06 103 TYR A CA 1
ATOM 777 C C . TYR A 1 103 ? 15.817 3.062 -17.032 1.00 82.06 103 TYR A C 1
ATOM 779 O O . TYR A 1 103 ? 16.980 2.812 -16.705 1.00 82.06 103 TYR A O 1
ATOM 787 N N . THR A 1 104 ? 15.252 2.573 -18.132 1.00 75.75 104 THR A N 1
ATOM 788 C CA . THR A 1 104 ? 15.973 1.753 -19.107 1.00 75.75 104 THR A CA 1
ATOM 789 C C . THR A 1 104 ? 15.958 2.446 -20.461 1.00 75.75 104 THR A C 1
ATOM 791 O O . THR A 1 104 ? 14.899 2.800 -20.973 1.00 75.75 104 THR A O 1
ATOM 794 N N . GLU A 1 105 ? 17.143 2.641 -21.045 1.00 69.19 105 GLU A N 1
ATOM 795 C CA . GLU A 1 105 ? 17.279 3.238 -22.381 1.00 69.19 105 GLU A CA 1
ATOM 796 C C . GLU A 1 105 ? 16.704 2.329 -23.475 1.00 69.19 105 GLU A C 1
ATOM 798 O O . GLU A 1 105 ? 16.143 2.825 -24.452 1.00 69.19 105 GLU A O 1
ATOM 803 N N . GLU A 1 106 ? 16.767 1.006 -23.283 1.00 63.41 106 GLU A N 1
ATOM 804 C CA . GLU A 1 106 ? 16.044 0.045 -24.116 1.00 63.41 106 GLU A CA 1
ATOM 805 C C . GLU A 1 106 ? 14.529 0.318 -24.029 1.00 63.41 106 GLU A C 1
ATOM 807 O O . GLU A 1 106 ? 13.920 0.253 -22.957 1.00 63.41 106 GLU A O 1
ATOM 812 N N . GLU A 1 107 ? 13.942 0.668 -25.179 1.00 61.84 107 GLU A N 1
ATOM 813 C CA . GLU A 1 107 ? 12.502 0.882 -25.409 1.00 61.84 107 GLU A CA 1
ATOM 814 C C . GLU A 1 107 ? 11.841 2.037 -24.624 1.00 61.84 107 GLU A C 1
ATOM 816 O O . GLU A 1 107 ? 10.611 2.118 -24.555 1.00 61.84 107 GLU A O 1
ATOM 821 N N . GLY A 1 108 ? 12.627 2.953 -24.037 1.00 65.69 108 GLY A N 1
ATOM 822 C CA . GLY A 1 108 ? 12.088 4.072 -23.244 1.00 65.69 108 GLY A CA 1
ATOM 823 C C . GLY A 1 108 ? 11.259 3.601 -22.040 1.00 65.69 108 GLY A C 1
ATOM 824 O O . GLY A 1 108 ? 10.255 4.225 -21.675 1.00 65.69 108 GLY A O 1
ATOM 825 N N . GLY A 1 109 ? 11.637 2.447 -21.485 1.00 76.81 109 GLY A N 1
ATOM 826 C CA . GLY A 1 109 ? 10.918 1.739 -20.433 1.00 76.81 109 GLY A CA 1
ATOM 827 C C . GLY A 1 109 ? 11.370 2.071 -19.009 1.00 76.81 109 GLY A C 1
ATOM 828 O O . GLY A 1 109 ? 12.243 2.901 -18.747 1.00 76.81 109 GLY A O 1
ATOM 829 N N . MET A 1 110 ? 10.740 1.394 -18.052 1.00 84.31 110 MET A N 1
ATOM 830 C CA . MET A 1 110 ? 11.100 1.417 -16.639 1.00 84.31 110 MET A CA 1
ATOM 831 C C . MET A 1 110 ? 11.213 -0.015 -16.123 1.00 84.31 110 MET A C 1
ATOM 833 O O . MET A 1 110 ? 10.263 -0.788 -16.216 1.00 84.31 110 MET A O 1
ATOM 837 N N . ARG A 1 111 ? 12.344 -0.345 -15.503 1.00 86.25 111 ARG A N 1
ATOM 838 C CA . ARG A 1 111 ? 12.538 -1.594 -14.771 1.00 86.25 111 ARG A CA 1
ATOM 839 C C . ARG A 1 111 ? 12.203 -1.390 -13.300 1.00 86.25 111 ARG A C 1
ATOM 841 O O . ARG A 1 111 ? 12.789 -0.549 -12.621 1.00 86.25 111 ARG A O 1
ATOM 848 N N . LEU A 1 112 ? 11.258 -2.173 -12.802 1.00 87.81 112 LEU A N 1
ATOM 849 C CA . LEU A 1 112 ? 10.831 -2.192 -11.412 1.00 87.81 112 LEU A CA 1
ATOM 850 C C . LEU A 1 112 ? 11.406 -3.412 -10.704 1.00 87.81 112 LEU A C 1
ATOM 852 O O . LEU A 1 112 ? 11.090 -4.546 -11.053 1.00 87.81 112 LEU A O 1
ATOM 856 N N . HIS A 1 113 ? 12.182 -3.184 -9.652 1.00 88.19 113 HIS A N 1
ATOM 857 C CA . HIS A 1 113 ? 12.536 -4.226 -8.698 1.00 88.19 113 HIS A CA 1
ATOM 858 C C . HIS A 1 113 ? 11.531 -4.179 -7.556 1.00 88.19 113 HIS A C 1
ATOM 860 O O . HIS A 1 113 ? 11.452 -3.194 -6.825 1.00 88.19 113 HIS A O 1
ATOM 866 N N . THR A 1 114 ? 10.745 -5.238 -7.404 1.00 90.12 114 THR A N 1
ATOM 867 C CA . THR A 1 114 ? 9.689 -5.324 -6.393 1.00 90.12 114 THR A CA 1
ATOM 868 C C . THR A 1 114 ? 9.955 -6.503 -5.473 1.00 90.12 114 THR A C 1
ATOM 870 O O . THR A 1 114 ? 10.208 -7.608 -5.934 1.00 90.12 114 THR A O 1
ATOM 873 N N . SER A 1 115 ? 9.916 -6.277 -4.166 1.00 90.38 115 SER A N 1
ATOM 874 C CA . SER A 1 115 ? 10.196 -7.292 -3.151 1.00 90.38 115 SER A CA 1
ATOM 875 C C . SER A 1 115 ? 9.070 -7.335 -2.132 1.00 90.38 115 SER A C 1
ATOM 877 O O . SER A 1 115 ? 8.870 -6.379 -1.384 1.00 90.38 115 SER A O 1
ATOM 879 N N . LEU A 1 116 ? 8.359 -8.456 -2.067 1.00 90.31 116 LEU A N 1
ATOM 880 C CA . LEU A 1 116 ? 7.414 -8.778 -1.005 1.00 90.31 116 LEU A CA 1
ATOM 881 C C . LEU A 1 116 ? 8.192 -9.439 0.129 1.00 90.31 116 LEU A C 1
ATOM 883 O O . LEU A 1 116 ? 8.391 -10.650 0.125 1.00 90.31 116 LEU A O 1
ATOM 887 N N . TYR A 1 117 ? 8.644 -8.649 1.099 1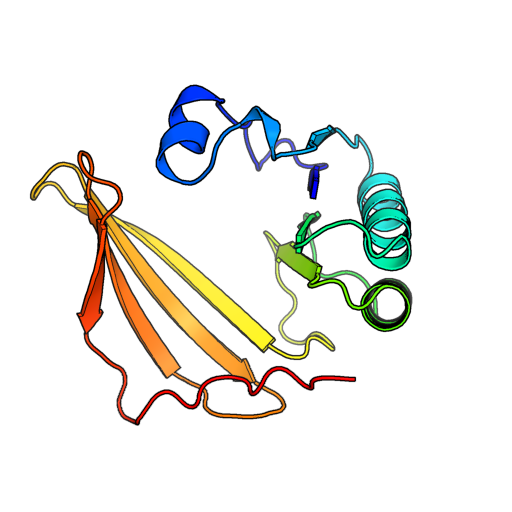.00 88.12 117 TYR A N 1
ATOM 888 C CA . TYR A 1 117 ? 9.504 -9.128 2.190 1.00 88.12 117 TYR A CA 1
ATOM 889 C C . TYR A 1 117 ? 8.730 -9.467 3.474 1.00 88.12 117 TYR A C 1
ATOM 891 O O . TYR A 1 117 ? 9.301 -9.966 4.442 1.00 88.12 117 TYR A O 1
ATOM 899 N N . LYS A 1 118 ? 7.417 -9.212 3.506 1.00 87.50 118 LYS A N 1
ATOM 900 C CA . LYS A 1 118 ? 6.513 -9.742 4.533 1.00 87.50 118 LYS A CA 1
ATOM 901 C C . LYS A 1 118 ? 5.180 -10.102 3.910 1.00 87.50 118 LYS A C 1
ATOM 903 O O . LYS A 1 118 ? 4.559 -9.246 3.291 1.00 87.50 118 LYS A O 1
ATOM 908 N N . ASN A 1 119 ? 4.703 -11.310 4.174 1.00 89.06 119 ASN A N 1
ATOM 909 C CA . ASN A 1 119 ? 3.362 -11.754 3.827 1.00 89.06 119 ASN A CA 1
ATOM 910 C C . ASN A 1 119 ? 2.814 -12.626 4.964 1.00 89.06 119 ASN A C 1
ATOM 912 O O . ASN A 1 119 ? 3.436 -13.616 5.332 1.00 89.06 119 ASN A O 1
ATOM 916 N N . LYS A 1 120 ? 1.670 -12.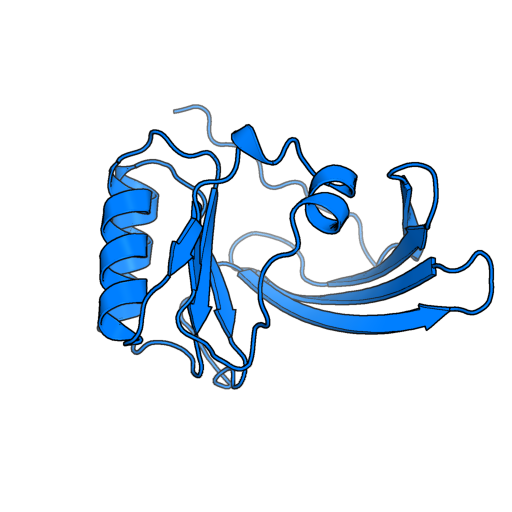263 5.556 1.00 83.88 120 LYS A N 1
ATOM 917 C CA . LYS A 1 120 ? 1.044 -13.080 6.613 1.00 83.88 120 LYS A CA 1
ATOM 918 C C . LYS A 1 120 ? 0.468 -14.402 6.092 1.00 83.88 120 LYS A C 1
ATOM 920 O O . LYS A 1 120 ? 0.256 -15.306 6.892 1.00 83.88 120 LYS A O 1
ATOM 925 N N . LYS A 1 121 ? 0.140 -14.489 4.799 1.00 78.88 121 LYS A N 1
ATOM 926 C CA . LYS A 1 121 ? -0.593 -15.611 4.193 1.00 78.88 121 LYS A CA 1
ATOM 927 C C . LYS A 1 121 ? -0.036 -15.945 2.809 1.00 78.88 121 LYS A C 1
ATOM 929 O O . LYS A 1 121 ? -0.702 -15.731 1.801 1.00 78.88 121 LYS A O 1
ATOM 934 N N . GLY A 1 122 ? 1.189 -16.450 2.756 1.00 80.06 122 GLY A N 1
ATOM 935 C CA . GLY A 1 122 ? 1.782 -16.933 1.511 1.00 80.06 122 GLY A CA 1
ATOM 936 C C . GLY A 1 122 ? 3.275 -16.676 1.444 1.00 80.06 122 GLY A C 1
ATOM 937 O O . GLY A 1 122 ? 3.923 -16.445 2.464 1.00 80.06 122 GLY A O 1
ATOM 938 N N . ILE A 1 123 ? 3.802 -16.714 0.224 1.00 80.50 123 ILE A N 1
ATOM 939 C CA . ILE A 1 123 ? 5.232 -16.572 -0.015 1.00 80.50 123 ILE A CA 1
ATOM 940 C C . ILE A 1 123 ? 5.690 -15.116 0.065 1.00 80.50 123 ILE A C 1
ATOM 942 O O . ILE A 1 123 ? 4.920 -14.168 -0.131 1.00 80.50 123 ILE A O 1
ATOM 946 N N . THR A 1 124 ? 6.979 -14.972 0.327 1.00 87.19 124 THR A N 1
ATOM 947 C CA . THR A 1 124 ? 7.769 -13.771 0.073 1.00 87.19 124 THR A CA 1
ATOM 948 C C . THR A 1 124 ? 8.611 -13.991 -1.177 1.00 87.19 124 THR A C 1
ATOM 950 O O . THR A 1 124 ? 8.929 -15.130 -1.511 1.00 87.19 124 THR A O 1
ATOM 953 N N . GLY A 1 125 ? 8.997 -12.921 -1.860 1.00 85.31 125 GLY A N 1
ATOM 954 C CA . GLY A 1 125 ? 9.803 -13.034 -3.070 1.00 85.31 125 GLY A CA 1
ATOM 955 C C . GLY A 1 125 ? 10.184 -11.682 -3.641 1.00 85.31 125 GLY A C 1
ATOM 956 O O . GLY A 1 125 ? 9.732 -10.642 -3.156 1.00 85.31 125 GLY A O 1
ATOM 957 N N . SER A 1 126 ? 11.010 -11.727 -4.678 1.00 86.19 126 SER A N 1
ATOM 958 C CA . SER A 1 126 ? 11.427 -10.556 -5.435 1.00 86.19 126 SER A CA 1
ATOM 959 C C . SER A 1 126 ? 11.220 -10.802 -6.921 1.00 86.19 126 SER A C 1
ATOM 961 O O . SER A 1 126 ? 11.495 -11.891 -7.421 1.00 86.19 126 SER A O 1
ATOM 963 N N . TRP A 1 127 ? 10.743 -9.775 -7.611 1.00 85.81 127 TRP A N 1
ATOM 964 C CA . TRP A 1 127 ? 10.430 -9.784 -9.030 1.00 85.81 127 TRP A CA 1
ATOM 965 C C . TRP A 1 127 ? 11.053 -8.570 -9.696 1.00 85.81 127 TRP A C 1
ATOM 967 O O . TRP A 1 127 ? 11.015 -7.462 -9.152 1.00 85.81 127 TRP A O 1
ATOM 977 N N . VAL A 1 128 ? 11.563 -8.785 -10.902 1.00 84.88 128 VAL A N 1
ATOM 978 C CA . VAL A 1 128 ? 11.930 -7.704 -11.813 1.00 84.88 128 VAL A CA 1
ATOM 979 C C . VAL A 1 128 ? 10.830 -7.604 -12.860 1.00 84.88 128 VAL A C 1
ATOM 981 O O . VAL A 1 128 ? 10.492 -8.602 -13.499 1.00 84.88 128 VAL A O 1
ATOM 984 N N . ILE A 1 129 ? 10.232 -6.426 -12.988 1.00 85.25 129 ILE A N 1
ATOM 985 C CA . ILE A 1 129 ? 9.126 -6.145 -13.903 1.00 85.25 129 ILE A CA 1
ATOM 986 C C . ILE A 1 129 ? 9.588 -5.054 -14.857 1.00 85.25 129 ILE A C 1
ATOM 988 O O . ILE A 1 129 ? 9.922 -3.960 -14.413 1.00 85.25 129 ILE A O 1
ATOM 992 N N . ASP A 1 130 ? 9.568 -5.334 -16.152 1.00 84.50 130 ASP A N 1
ATOM 993 C CA . ASP A 1 130 ? 9.820 -4.326 -17.175 1.00 84.50 130 ASP A CA 1
ATOM 994 C C . ASP A 1 130 ? 8.486 -3.706 -17.612 1.00 84.50 130 ASP A C 1
ATOM 996 O O . ASP A 1 130 ? 7.508 -4.408 -17.898 1.00 84.50 130 ASP A O 1
ATOM 1000 N N . VAL A 1 131 ? 8.436 -2.375 -17.594 1.00 80.00 131 VAL A N 1
ATOM 1001 C CA . VAL A 1 131 ? 7.275 -1.548 -17.932 1.00 80.00 131 VAL A CA 1
ATOM 1002 C C . VAL A 1 131 ? 7.601 -0.763 -19.195 1.00 80.00 131 VAL A C 1
ATOM 1004 O O . VAL A 1 131 ? 8.507 0.068 -19.189 1.00 80.00 131 VAL A O 1
ATOM 1007 N N . PHE A 1 132 ? 6.846 -0.994 -20.268 1.00 76.50 132 PHE A N 1
ATOM 1008 C CA . PHE A 1 132 ? 7.163 -0.434 -21.584 1.00 76.50 132 PHE A CA 1
ATOM 1009 C C . PHE A 1 132 ? 6.304 0.782 -21.966 1.00 76.50 132 PHE A C 1
ATOM 1011 O O . PHE A 1 132 ? 5.151 0.934 -21.548 1.00 76.50 132 PHE A O 1
ATOM 1018 N N . GLY A 1 133 ? 6.901 1.663 -22.776 1.00 62.28 133 GLY A N 1
ATOM 1019 C CA . GLY A 1 133 ? 6.394 2.976 -23.181 1.00 62.28 133 GLY A CA 1
ATOM 1020 C C . GLY A 1 133 ? 5.037 2.979 -23.894 1.00 62.28 133 GLY A C 1
ATOM 1021 O O . GLY A 1 133 ? 4.176 3.806 -23.597 1.00 62.28 133 GLY A O 1
ATOM 1022 N N . GLU A 1 134 ? 4.825 2.051 -24.823 1.00 60.09 134 GLU A N 1
ATOM 1023 C CA . GLU A 1 134 ? 3.853 2.297 -25.898 1.00 60.09 134 GLU A CA 1
ATOM 1024 C C . GLU A 1 134 ? 2.581 1.436 -25.869 1.00 60.09 134 GLU A C 1
ATOM 1026 O O . GLU A 1 134 ? 1.629 1.770 -26.570 1.00 60.09 134 GLU A O 1
ATOM 1031 N N . LYS A 1 135 ? 2.512 0.343 -25.089 1.00 54.19 135 LYS A N 1
ATOM 1032 C CA . LYS A 1 135 ? 1.420 -0.653 -25.237 1.00 54.19 135 LYS A CA 1
ATOM 1033 C C . LYS A 1 135 ? 0.859 -1.282 -23.951 1.00 54.19 135 LYS A C 1
ATOM 1035 O O . LYS A 1 135 ? 0.366 -2.399 -23.992 1.00 54.19 135 LYS A O 1
ATOM 1040 N N . GLU A 1 136 ? 0.915 -0.603 -22.804 1.00 57.38 136 GLU A N 1
ATOM 1041 C CA . GLU A 1 136 ? 0.359 -1.130 -21.530 1.00 57.38 136 GLU A CA 1
ATOM 1042 C C . GLU A 1 136 ? 0.869 -2.540 -21.149 1.00 57.38 136 GLU A C 1
ATOM 1044 O O . GLU A 1 136 ? 0.190 -3.311 -20.471 1.00 57.38 136 GLU A O 1
ATOM 1049 N N . HIS A 1 137 ? 2.075 -2.918 -21.576 1.00 64.38 137 HIS A N 1
ATOM 1050 C CA . HIS A 1 137 ? 2.632 -4.225 -21.248 1.00 64.38 137 HIS A CA 1
ATOM 1051 C C . HIS A 1 137 ? 3.538 -4.109 -20.023 1.00 64.38 137 HIS A C 1
ATOM 1053 O O . HIS A 1 137 ? 4.583 -3.460 -20.058 1.00 64.38 137 HIS A O 1
ATOM 1059 N N . MET A 1 138 ? 3.128 -4.761 -18.933 1.00 68.31 138 MET A N 1
ATOM 1060 C CA . MET A 1 138 ? 4.033 -5.162 -17.860 1.00 68.31 138 MET A CA 1
ATOM 1061 C C . MET A 1 138 ? 4.504 -6.580 -18.153 1.00 68.31 138 MET A C 1
ATOM 1063 O O . MET A 1 138 ? 3.689 -7.501 -18.244 1.00 68.31 138 MET A O 1
ATOM 1067 N N . ARG A 1 139 ? 5.816 -6.763 -18.293 1.00 71.44 139 ARG A N 1
ATOM 1068 C CA . ARG A 1 139 ? 6.423 -8.083 -18.455 1.00 71.44 139 ARG A CA 1
ATOM 1069 C C . ARG A 1 139 ? 7.189 -8.442 -17.197 1.00 71.44 139 ARG A C 1
ATOM 1071 O O . ARG A 1 139 ? 7.989 -7.659 -16.696 1.00 71.44 139 ARG A O 1
ATOM 1078 N N . LEU A 1 140 ? 6.994 -9.665 -16.722 1.00 70.25 140 LEU A N 1
ATOM 1079 C CA . LEU A 1 140 ? 7.870 -10.227 -15.710 1.00 70.25 140 LEU A CA 1
ATOM 1080 C C . LEU A 1 140 ? 9.216 -10.570 -16.363 1.00 70.25 140 LEU A C 1
ATOM 1082 O O . LEU A 1 140 ? 9.290 -11.476 -17.193 1.00 70.25 140 LEU A O 1
ATOM 1086 N N . ALA A 1 141 ? 10.258 -9.813 -16.027 1.00 63.03 141 ALA A N 1
ATOM 1087 C CA . ALA A 1 141 ? 11.605 -9.999 -16.562 1.00 63.03 141 ALA A CA 1
ATOM 1088 C C . ALA A 1 141 ? 12.297 -11.213 -15.924 1.00 63.03 141 ALA A C 1
ATOM 1090 O O . ALA A 1 141 ? 13.041 -11.925 -16.592 1.00 63.03 141 ALA A O 1
ATOM 1091 N N . ALA A 1 142 ? 12.000 -11.480 -14.648 1.00 60.97 142 ALA A N 1
ATOM 1092 C CA . ALA A 1 142 ? 12.436 -12.674 -13.932 1.00 60.97 142 ALA A CA 1
ATOM 1093 C C . ALA A 1 142 ? 11.407 -13.085 -12.865 1.00 60.97 142 ALA A C 1
ATOM 1095 O O . ALA A 1 142 ? 10.918 -12.248 -12.099 1.00 60.97 142 ALA A O 1
ATOM 1096 N N . THR A 1 143 ? 11.075 -14.377 -12.817 1.00 55.09 143 THR A N 1
ATOM 1097 C CA . THR A 1 143 ? 10.268 -15.010 -11.759 1.00 55.09 143 THR A CA 1
ATOM 1098 C C . THR A 1 143 ? 11.132 -15.225 -10.502 1.00 55.09 143 THR A C 1
ATOM 1100 O O . THR A 1 143 ? 12.346 -15.390 -10.635 1.00 55.09 143 THR A O 1
ATOM 1103 N N . PRO A 1 144 ? 10.567 -15.238 -9.279 1.00 55.84 144 PRO A N 1
ATOM 1104 C CA . PRO A 1 144 ? 11.336 -15.515 -8.070 1.00 55.84 144 PRO A CA 1
ATOM 1105 C C . PRO A 1 144 ? 11.812 -16.965 -8.048 1.00 55.84 144 PRO A C 1
ATOM 1107 O O . PRO A 1 144 ? 11.261 -17.832 -8.728 1.00 55.84 144 PRO A O 1
ATOM 1110 N N . ALA A 1 145 ? 12.747 -17.260 -7.147 1.00 43.50 145 ALA A N 1
ATOM 1111 C CA . ALA A 1 145 ? 12.870 -18.613 -6.626 1.00 43.50 145 ALA A CA 1
ATOM 1112 C C . ALA A 1 145 ? 11.569 -18.979 -5.872 1.00 43.50 145 ALA A C 1
ATOM 1114 O O . ALA A 1 145 ? 11.335 -18.488 -4.769 1.00 43.50 145 ALA A O 1
ATOM 1115 N N . GLY A 1 146 ? 10.716 -19.806 -6.489 1.00 48.94 146 GLY A N 1
ATOM 1116 C CA . GLY A 1 146 ? 9.456 -20.315 -5.924 1.00 48.94 146 GLY A CA 1
ATOM 1117 C C . GLY A 1 146 ? 8.192 -19.874 -6.680 1.00 48.94 146 GLY A C 1
ATOM 1118 O O . GLY A 1 146 ? 8.119 -18.765 -7.210 1.00 48.94 146 GLY A O 1
ATOM 1119 N N . GLU A 1 147 ? 7.184 -20.752 -6.732 1.00 42.00 147 GLU A N 1
ATOM 1120 C CA . GLU A 1 147 ? 5.930 -20.507 -7.456 1.00 42.00 147 GLU A CA 1
ATOM 1121 C C . GLU A 1 147 ? 5.035 -19.469 -6.751 1.00 42.00 147 GLU A C 1
ATOM 1123 O O . GLU A 1 147 ? 4.765 -19.595 -5.552 1.00 42.00 147 GLU A O 1
ATOM 1128 N N . PRO A 1 148 ? 4.518 -18.452 -7.468 1.00 42.97 148 PRO A N 1
ATOM 1129 C CA . PRO A 1 148 ? 3.585 -17.488 -6.900 1.00 42.97 148 PRO A CA 1
ATOM 1130 C C . PRO A 1 148 ? 2.251 -18.149 -6.527 1.00 42.97 148 PRO A C 1
ATOM 1132 O O . PRO A 1 148 ? 1.499 -18.606 -7.384 1.00 42.97 148 PRO A O 1
ATOM 1135 N N . VAL A 1 149 ? 1.918 -18.138 -5.234 1.00 43.12 149 VAL A N 1
ATOM 1136 C CA . VAL A 1 149 ? 0.595 -18.546 -4.743 1.00 43.12 149 VAL A CA 1
ATOM 1137 C C . VAL A 1 149 ? -0.343 -17.343 -4.795 1.00 43.12 149 VAL A C 1
ATOM 1139 O O . VAL A 1 149 ? -0.165 -16.367 -4.063 1.00 43.12 149 VAL A O 1
ATOM 1142 N N . TRP A 1 150 ? -1.354 -17.408 -5.659 1.00 37.22 150 TRP A N 1
ATOM 1143 C CA . TRP A 1 150 ? -2.366 -16.361 -5.776 1.00 37.22 150 TRP A CA 1
ATOM 1144 C C . TRP A 1 150 ? -3.190 -16.246 -4.484 1.00 37.22 150 TRP A C 1
ATOM 1146 O O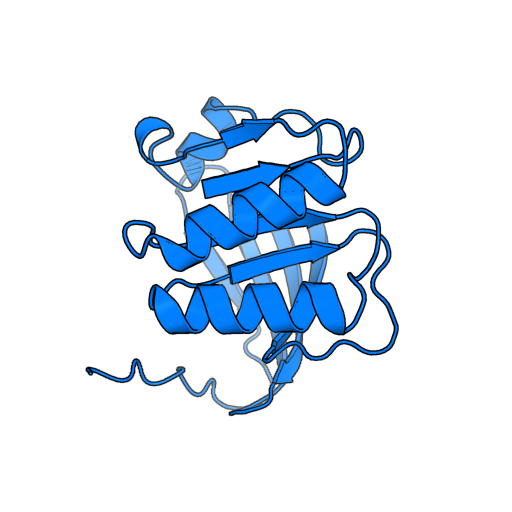 . TRP A 1 150 ? -3.662 -17.267 -3.973 1.00 37.22 150 TRP A O 1
ATOM 1156 N N . PRO A 1 151 ? -3.413 -15.030 -3.945 1.00 36.59 151 PRO A N 1
ATOM 1157 C CA . PRO A 1 151 ? -4.322 -14.852 -2.823 1.00 36.59 151 PRO A CA 1
ATOM 1158 C C . PRO A 1 151 ? -5.724 -15.271 -3.270 1.00 36.59 151 PRO A C 1
ATOM 1160 O O . PRO A 1 151 ? -6.344 -14.610 -4.103 1.00 36.59 151 PRO A O 1
ATOM 1163 N N . GLN A 1 152 ? -6.225 -16.386 -2.736 1.00 38.19 152 GLN A N 1
ATOM 1164 C CA . GLN A 1 152 ? -7.587 -16.817 -3.022 1.00 38.19 152 GLN A CA 1
ATOM 1165 C C . GLN A 1 152 ? -8.559 -15.745 -2.524 1.00 38.19 152 GLN A C 1
ATOM 1167 O O . GLN A 1 152 ? -8.607 -15.428 -1.330 1.00 38.19 152 GLN A O 1
ATOM 1172 N N . ARG A 1 153 ? -9.326 -15.163 -3.450 1.00 36.50 153 ARG A N 1
ATOM 1173 C CA . ARG A 1 153 ? -10.424 -14.254 -3.123 1.00 36.50 153 ARG A CA 1
ATOM 1174 C C . ARG A 1 153 ? -11.432 -15.067 -2.314 1.00 36.50 153 ARG A C 1
ATOM 1176 O O . ARG A 1 153 ? -12.006 -16.017 -2.839 1.00 36.50 153 ARG A O 1
ATOM 1183 N N . ARG A 1 154 ? -11.633 -14.737 -1.035 1.00 34.19 154 ARG A N 1
ATOM 1184 C CA . ARG A 1 154 ? -12.759 -15.305 -0.287 1.00 34.19 154 ARG A CA 1
ATOM 1185 C C . ARG A 1 154 ? -14.031 -14.749 -0.919 1.00 34.19 154 ARG A C 1
ATOM 1187 O O . ARG A 1 154 ? -14.296 -13.559 -0.794 1.00 34.19 154 ARG A O 1
ATOM 1194 N N . ALA A 1 155 ? -14.753 -15.595 -1.647 1.00 33.00 155 ALA A N 1
ATOM 1195 C CA . ALA A 1 155 ? -16.155 -15.356 -1.936 1.00 33.00 155 ALA A CA 1
ATOM 1196 C C . ALA A 1 155 ? -16.901 -15.487 -0.602 1.00 33.00 155 ALA A C 1
ATOM 1198 O O . ALA A 1 155 ? -16.856 -16.542 0.031 1.00 33.00 155 ALA A O 1
ATOM 1199 N N . GLY A 1 156 ? -17.478 -14.384 -0.146 1.00 36.00 156 GLY A N 1
ATOM 1200 C CA . GLY A 1 156 ? -18.282 -14.265 1.061 1.00 36.00 156 GLY A CA 1
ATOM 1201 C C . GLY A 1 156 ? -19.146 -13.032 0.923 1.00 36.00 156 GLY A C 1
ATOM 1202 O O . GLY A 1 156 ? -18.580 -12.001 0.491 1.00 36.00 156 GLY A O 1
#

Radius of gyration: 16.51 Å; chains: 1; bounding box: 36×40×42 Å

Foldseek 3Di:
DEQEQDPVPDDDDQVVCVLPDNSVLDDYDYDNDLVVSLVVLLVVLQCLPHQEYEYEEAEADDPVSLVSNVVSNVNSVHHYHYHYNHYDPDDPDQWDKDWDWDADPVQRKIWIWMWGPHHNPDDTFIWIWIGHDDHSDIDTPDDTPDDDDDDDDPPD

Secondary structure (DSSP, 8-state):
-EEE--TTS----HHHHTTTS-GGG--EEE-SSHHHHHHHHHHHHHH---SEEEEEEEEPPPHHHHHHHHHHHHHTT-EEEEEEEE--S----SEEEEEEEEEETGGGEEEEEEEEEEESSS--EEEEEEE-SSS--EEEEE--SS----------

Sequence (156 aa):
MICASPHWLGALHPQSLARFCAPQRVLHTACTLEVDALWAAENALRAGCLGVVIVALERTPNLTHFRRLQLAAQAGNTLGLAIVKHPAHSSPAETRWHCTAQYTEEEGGMRLHTSLYKNKKGITGSWVIDVFGEKEHMRLAATPAGEPVWPQRRAG